Protein AF-A0A6L9J5B8-F1 (afdb_monomer_lite)

Radius of gyration: 18.54 Å; chains: 1; bounding box: 44×57×50 Å

Secondary structure (DSSP, 8-state):
-------------------------S---EEEEEETTTEEEEEE-SS-TTTT-TT-SEEEEEEEEEEEEE-TTS-EEEEEEEEEEEEEEE-TTT--EEEEEEEEHHHHHHHHTSSS-EEEEEETTEEEEE-TTSEEEEEETTEEEEEE-

pLDDT: mean 80.39, std 23.05, range [27.25, 98.69]

Foldseek 3Di:
DDDDPPDPPDPPCPPPPPDPPLPQDDDQDFAFDQDPVPGTATFGSRQFPPGRPPVDQKTKHWDWDWDFDADPVRDTDTDTDTFWMWIWGQDPVPRDTDTFDIQTPVLVVCQQPVLAKDFSDDGPQWTWIAGNVAKIWIDDPPDIDIDGD

Structure (mmCIF, N/CA/C/O backbone):
data_AF-A0A6L9J5B8-F1
#
_entry.id   AF-A0A6L9J5B8-F1
#
loop_
_atom_site.group_PDB
_atom_site.id
_atom_site.type_symbol
_atom_site.label_atom_id
_atom_site.label_alt_id
_atom_site.label_comp_id
_atom_site.label_asym_id
_atom_site.label_entity_id
_atom_site.label_seq_id
_atom_site.pdbx_PDB_ins_code
_atom_site.Cartn_x
_atom_site.Cartn_y
_atom_site.Cartn_z
_atom_site.occupancy
_atom_site.B_iso_or_equiv
_atom_site.auth_seq_id
_atom_site.auth_comp_id
_atom_site.auth_asym_id
_atom_site.auth_atom_id
_atom_site.pdbx_PDB_model_num
ATOM 1 N N . MET A 1 1 ? 15.708 35.584 -34.354 1.00 39.22 1 MET A N 1
ATOM 2 C CA . MET A 1 1 ? 15.378 34.179 -34.685 1.00 39.22 1 MET A CA 1
ATOM 3 C C . MET A 1 1 ? 15.261 33.397 -33.388 1.00 39.22 1 MET A C 1
ATOM 5 O O . MET A 1 1 ? 15.966 33.705 -32.438 1.00 39.22 1 MET A O 1
ATOM 9 N N . VAL A 1 2 ? 14.281 32.504 -33.336 1.00 34.12 2 VAL A N 1
ATOM 10 C CA . VAL A 1 2 ? 13.635 31.948 -32.139 1.00 34.12 2 VAL A CA 1
ATOM 11 C C . VAL A 1 2 ? 14.557 31.024 -31.324 1.00 34.12 2 VAL A C 1
ATOM 13 O O . VAL A 1 2 ? 15.339 30.264 -31.888 1.00 34.12 2 VAL A O 1
ATOM 16 N N . LYS A 1 3 ? 14.425 31.112 -29.990 1.00 31.25 3 LYS A N 1
ATOM 17 C CA . LYS A 1 3 ? 15.009 30.250 -28.945 1.00 31.25 3 LYS A CA 1
ATOM 18 C C . LYS A 1 3 ? 14.923 28.759 -29.302 1.00 31.25 3 LYS A C 1
ATOM 20 O O . LYS A 1 3 ? 13.845 28.277 -29.635 1.00 31.25 3 LYS A O 1
ATOM 25 N N . LYS A 1 4 ? 16.000 28.009 -29.061 1.00 27.25 4 LYS A N 1
ATOM 26 C CA . LYS A 1 4 ? 15.911 26.577 -28.741 1.00 27.25 4 LYS A CA 1
ATOM 27 C C . LYS A 1 4 ? 16.299 26.395 -27.280 1.00 27.25 4 LYS A C 1
ATOM 29 O O . LYS A 1 4 ? 17.472 26.391 -26.931 1.00 27.25 4 LYS A O 1
ATOM 34 N N . VAL A 1 5 ? 15.279 26.337 -26.430 1.00 34.25 5 VAL A N 1
ATOM 35 C CA . VAL A 1 5 ? 15.387 25.766 -25.089 1.00 34.25 5 VAL A CA 1
ATOM 36 C C . VAL A 1 5 ? 15.306 24.262 -25.305 1.00 34.25 5 VAL A C 1
ATOM 38 O O . VAL A 1 5 ? 14.238 23.756 -25.635 1.00 34.25 5 VAL A O 1
ATOM 41 N N . SER A 1 6 ? 16.432 23.564 -25.202 1.00 31.75 6 SER A N 1
ATOM 42 C CA . SER A 1 6 ? 16.405 22.109 -25.095 1.00 31.75 6 SER A CA 1
ATOM 43 C C . SER A 1 6 ? 16.218 21.774 -23.623 1.00 31.75 6 SER A C 1
ATOM 45 O O . SER A 1 6 ? 17.147 21.866 -22.826 1.00 31.75 6 SER A O 1
ATOM 47 N N . LEU A 1 7 ? 14.968 21.475 -23.280 1.00 27.62 7 LEU A N 1
ATOM 48 C CA . LEU A 1 7 ? 14.561 20.868 -22.025 1.00 27.62 7 LEU A CA 1
ATOM 49 C C . LEU A 1 7 ? 15.205 19.475 -21.974 1.00 27.62 7 LEU A C 1
ATOM 51 O O . LEU A 1 7 ? 14.774 18.567 -22.682 1.00 27.62 7 LEU A O 1
ATOM 55 N N . VAL A 1 8 ? 16.282 19.330 -21.204 1.00 30.36 8 VAL A N 1
ATOM 56 C CA . VAL A 1 8 ? 16.815 18.012 -20.856 1.00 30.36 8 VAL A CA 1
ATOM 57 C C . VAL A 1 8 ? 15.803 17.410 -19.895 1.00 30.36 8 VAL A C 1
ATOM 59 O O . VAL A 1 8 ? 15.661 17.864 -18.762 1.00 30.36 8 VAL A O 1
ATOM 62 N N . VAL A 1 9 ? 15.023 16.469 -20.419 1.00 30.27 9 VAL A N 1
ATOM 63 C CA . VAL A 1 9 ? 14.070 15.670 -19.658 1.00 30.27 9 VAL A CA 1
ATOM 64 C C . VAL A 1 9 ? 14.850 14.978 -18.548 1.00 30.27 9 VAL A C 1
ATOM 66 O O . VAL A 1 9 ? 15.821 14.268 -18.798 1.00 30.27 9 VAL A O 1
ATOM 69 N N . LEU A 1 10 ? 14.439 15.281 -17.322 1.00 28.25 10 LEU A N 1
ATOM 70 C CA . LEU A 1 10 ? 14.895 14.668 -16.091 1.00 28.25 10 LEU A CA 1
ATOM 71 C C . LEU A 1 10 ? 14.726 13.150 -16.233 1.00 28.25 10 LEU A C 1
ATOM 73 O O . LEU A 1 10 ? 13.604 12.658 -16.337 1.00 28.25 10 LEU A O 1
ATOM 77 N N . VAL A 1 11 ? 15.840 12.424 -16.282 1.00 29.86 11 VAL A N 1
ATOM 78 C CA . VAL A 1 11 ? 15.848 10.974 -16.096 1.00 29.86 11 VAL A CA 1
ATOM 79 C C . VAL A 1 11 ? 15.393 10.753 -14.660 1.00 29.86 11 VAL A C 1
ATOM 81 O O . VAL A 1 11 ? 16.161 10.962 -13.723 1.00 29.86 11 VAL A O 1
ATOM 84 N N . VAL A 1 12 ? 14.118 10.414 -14.480 1.00 32.31 12 VAL A N 1
ATOM 85 C CA . VAL A 1 12 ? 13.648 9.861 -13.215 1.00 32.31 12 VAL A CA 1
ATOM 86 C C . VAL A 1 12 ? 14.282 8.484 -13.140 1.00 32.31 12 VAL A C 1
ATOM 88 O O . VAL A 1 12 ? 13.829 7.536 -13.777 1.00 32.31 12 VAL A O 1
ATOM 91 N N . VAL A 1 13 ? 15.393 8.408 -12.413 1.00 30.56 13 VAL A N 1
ATOM 92 C CA . VAL A 1 13 ? 15.929 7.152 -11.906 1.00 30.56 13 VAL A CA 1
ATOM 93 C C . VAL A 1 13 ? 14.898 6.657 -10.895 1.00 30.56 13 VAL A C 1
ATOM 95 O O . VAL A 1 13 ? 14.995 6.928 -9.703 1.00 30.56 13 VAL A O 1
ATOM 98 N N . LEU A 1 14 ? 13.853 5.993 -11.387 1.00 36.72 14 LEU A N 1
ATOM 99 C CA . LEU A 1 14 ? 13.127 5.024 -10.585 1.00 36.72 14 LEU A CA 1
ATOM 100 C C . LEU A 1 14 ? 14.139 3.910 -10.365 1.00 36.72 14 LEU A C 1
ATOM 102 O O . LEU A 1 14 ? 14.391 3.101 -11.258 1.00 36.72 14 LEU A O 1
ATOM 106 N N . GLY A 1 15 ? 14.817 3.970 -9.217 1.00 34.34 15 GLY A N 1
ATOM 107 C CA . GLY A 1 15 ? 15.631 2.867 -8.746 1.00 34.34 15 GLY A CA 1
ATOM 108 C C . GLY A 1 15 ? 14.779 1.616 -8.862 1.00 34.34 15 GLY A C 1
ATOM 109 O O . GLY A 1 15 ? 13.658 1.584 -8.359 1.00 34.34 15 GLY A O 1
ATOM 110 N N . ALA A 1 16 ? 15.278 0.637 -9.610 1.00 33.75 16 ALA A N 1
ATOM 111 C CA . ALA A 1 16 ? 14.698 -0.685 -9.637 1.00 33.75 16 ALA A CA 1
ATOM 112 C C . ALA A 1 16 ? 14.740 -1.208 -8.198 1.00 33.75 16 ALA A C 1
ATOM 114 O O . ALA A 1 16 ? 15.769 -1.693 -7.730 1.00 33.75 16 ALA A O 1
ATOM 115 N N . LEU A 1 17 ? 13.637 -1.033 -7.474 1.00 35.97 17 LEU A N 1
ATOM 116 C CA . LEU A 1 17 ? 13.381 -1.770 -6.253 1.00 35.97 17 LEU A CA 1
ATOM 117 C C . LEU A 1 17 ? 13.387 -3.229 -6.690 1.00 35.97 17 LEU A C 1
ATOM 119 O O . LEU A 1 17 ? 12.623 -3.620 -7.575 1.00 35.97 17 LEU A O 1
ATOM 123 N N . GLY A 1 18 ? 14.364 -3.983 -6.189 1.00 30.89 18 GLY A N 1
ATOM 124 C CA . GLY A 1 18 ? 14.570 -5.376 -6.548 1.00 30.89 18 GLY A CA 1
ATOM 125 C C . GLY A 1 18 ? 13.308 -6.159 -6.230 1.00 30.89 18 GLY A C 1
ATOM 126 O O . GLY A 1 18 ? 13.050 -6.488 -5.077 1.00 30.89 18 GLY A O 1
ATOM 127 N N . VAL A 1 19 ? 12.504 -6.420 -7.257 1.00 32.59 19 VAL A N 1
ATOM 128 C CA . VAL A 1 19 ? 11.245 -7.139 -7.123 1.00 32.59 19 VAL A CA 1
ATOM 129 C C . VAL A 1 19 ? 11.590 -8.594 -6.832 1.00 32.59 19 VAL A C 1
ATOM 131 O O . VAL A 1 19 ? 12.038 -9.330 -7.713 1.00 32.59 19 VAL A O 1
ATOM 134 N N . ALA A 1 20 ? 11.367 -9.031 -5.595 1.00 29.55 20 ALA A N 1
ATOM 135 C CA . ALA A 1 20 ? 10.973 -10.411 -5.382 1.00 29.55 20 ALA A CA 1
ATOM 136 C C . ALA A 1 20 ? 9.620 -10.562 -6.087 1.00 29.55 20 ALA A C 1
ATOM 138 O O . ALA A 1 20 ? 8.587 -10.115 -5.590 1.00 29.55 20 ALA A O 1
ATOM 139 N N . SER A 1 21 ? 9.637 -11.104 -7.301 1.00 32.28 21 SER A N 1
ATOM 140 C CA . SER A 1 21 ? 8.431 -11.423 -8.048 1.00 32.28 21 SER A CA 1
ATOM 141 C C . SER A 1 21 ? 7.699 -12.561 -7.338 1.00 32.28 21 SER A C 1
ATOM 143 O O . SER A 1 21 ? 7.931 -13.741 -7.591 1.00 32.28 21 SER A O 1
ATOM 145 N N . VAL A 1 22 ? 6.788 -12.213 -6.430 1.00 38.72 22 VAL A N 1
ATOM 146 C CA . VAL A 1 22 ? 5.720 -13.131 -6.033 1.00 38.72 22 VAL A CA 1
ATOM 147 C C . VAL A 1 22 ? 4.712 -13.131 -7.175 1.00 38.72 22 VAL A C 1
ATOM 149 O O . VAL A 1 22 ? 3.862 -12.255 -7.301 1.00 38.72 22 VAL A O 1
ATOM 152 N N . SER A 1 23 ? 4.875 -14.111 -8.060 1.00 39.12 23 SER A N 1
ATOM 153 C CA . SER A 1 23 ? 3.864 -14.495 -9.038 1.00 39.12 23 SER A CA 1
ATOM 154 C C . SER A 1 23 ? 2.578 -14.857 -8.294 1.00 39.12 23 SER A C 1
ATOM 156 O O . SER A 1 23 ? 2.556 -15.835 -7.549 1.00 39.12 23 SER A O 1
ATOM 158 N N . ALA A 1 24 ? 1.514 -14.082 -8.500 1.00 41.34 24 ALA A N 1
ATOM 159 C CA . ALA A 1 24 ? 0.172 -14.419 -8.045 1.00 41.34 24 ALA A CA 1
ATOM 160 C C . ALA A 1 24 ? -0.373 -15.572 -8.907 1.00 41.34 24 ALA A C 1
ATOM 162 O O . ALA A 1 24 ? -0.961 -15.339 -9.964 1.00 41.34 24 ALA A O 1
ATOM 163 N N . ASP A 1 25 ? -0.126 -16.818 -8.491 1.00 41.59 25 ASP A N 1
ATOM 164 C CA . ASP A 1 25 ? -0.813 -17.980 -9.058 1.00 41.59 25 ASP A CA 1
ATOM 165 C C . ASP A 1 25 ? -2.186 -18.126 -8.391 1.00 41.59 25 ASP A C 1
ATOM 167 O O . ASP A 1 25 ? -2.331 -18.120 -7.169 1.00 41.59 25 ASP A O 1
ATOM 171 N N . GLY A 1 26 ? -3.221 -18.159 -9.224 1.00 43.94 26 GLY A N 1
ATOM 172 C CA . GLY A 1 26 ? -4.610 -18.025 -8.821 1.00 43.94 26 GLY A CA 1
ATOM 173 C C . GLY A 1 26 ? -5.138 -19.266 -8.113 1.00 43.94 26 GLY A C 1
ATOM 174 O O . GLY A 1 26 ? -5.532 -20.239 -8.750 1.00 43.94 26 GLY A O 1
ATOM 175 N N . GLY A 1 27 ? -5.284 -19.179 -6.797 1.00 41.38 27 GLY A N 1
ATOM 176 C CA . GLY A 1 27 ? -6.123 -20.082 -6.021 1.00 41.38 27 GLY A CA 1
ATOM 177 C C . GLY A 1 27 ? -6.238 -19.575 -4.595 1.00 41.38 27 GLY A C 1
ATOM 178 O O . GLY A 1 27 ? -5.233 -19.449 -3.920 1.00 41.38 27 GLY A O 1
ATOM 179 N N . GLY A 1 28 ? -7.451 -19.281 -4.117 1.00 53.34 28 GLY A N 1
ATOM 180 C CA . GLY A 1 28 ? -7.708 -18.858 -2.732 1.00 53.34 28 GLY A CA 1
ATOM 181 C C . GLY A 1 28 ? -7.496 -19.988 -1.719 1.00 53.34 28 GLY A C 1
ATOM 182 O O . GLY A 1 28 ? -8.430 -20.378 -1.021 1.00 53.34 28 GLY A O 1
ATOM 183 N N . GLN A 1 29 ? -6.302 -20.571 -1.691 1.00 57.34 29 GLN A N 1
ATOM 184 C CA . GLN A 1 29 ? -5.895 -21.620 -0.768 1.00 57.34 29 GLN A CA 1
ATOM 185 C C . GLN A 1 29 ? -5.100 -20.969 0.368 1.00 57.34 29 GLN A C 1
ATOM 187 O O . GLN A 1 29 ? -4.229 -20.126 0.144 1.00 57.34 29 GLN A O 1
ATOM 192 N N . THR A 1 30 ? -5.418 -21.341 1.604 1.00 65.50 30 THR A N 1
ATOM 193 C CA . THR A 1 30 ? -4.564 -21.028 2.750 1.00 65.50 30 THR A CA 1
ATOM 194 C C . THR A 1 30 ? -3.439 -22.052 2.783 1.00 65.50 30 THR A C 1
ATOM 196 O O . THR A 1 30 ? -3.708 -23.245 2.924 1.00 65.50 30 THR A O 1
ATOM 199 N N . GLU A 1 31 ? -2.196 -21.598 2.668 1.00 78.38 31 GLU A N 1
ATOM 200 C CA . GLU A 1 31 ? -1.014 -22.453 2.796 1.00 78.38 31 GLU A CA 1
ATOM 201 C C . GLU A 1 31 ? -0.205 -22.075 4.037 1.00 78.38 31 GLU A C 1
ATOM 203 O O . GLU A 1 31 ? -0.369 -20.991 4.599 1.00 78.38 31 GLU A O 1
ATOM 208 N N . LEU A 1 32 ? 0.652 -22.992 4.491 1.00 80.62 32 LEU A N 1
ATOM 209 C CA . LEU A 1 32 ? 1.629 -22.689 5.529 1.00 80.62 32 LEU A CA 1
ATOM 210 C C . LEU A 1 32 ? 2.852 -22.050 4.874 1.00 80.62 32 LEU A C 1
ATOM 212 O O . LEU A 1 32 ? 3.519 -22.691 4.065 1.00 80.62 32 LEU A O 1
ATOM 216 N N . ILE A 1 33 ? 3.173 -20.821 5.266 1.00 81.00 33 ILE A N 1
ATOM 217 C CA . ILE A 1 33 ? 4.386 -20.115 4.847 1.00 81.00 33 ILE A CA 1
ATOM 218 C C . ILE A 1 33 ? 5.309 -20.000 6.055 1.00 81.00 33 ILE A C 1
ATOM 220 O O . ILE A 1 33 ? 4.855 -19.750 7.171 1.00 81.00 33 ILE A O 1
ATOM 224 N N . TYR A 1 34 ? 6.606 -20.204 5.850 1.00 78.81 34 TYR A N 1
ATOM 225 C CA . TYR A 1 34 ? 7.594 -19.991 6.897 1.00 78.81 34 TYR A CA 1
ATOM 226 C C . TYR A 1 34 ? 7.958 -18.506 6.993 1.00 78.81 34 TYR A C 1
ATOM 228 O O . TYR A 1 34 ? 8.430 -17.920 6.020 1.00 78.81 34 TYR A O 1
ATOM 236 N N . VAL A 1 35 ? 7.776 -17.923 8.174 1.00 77.88 35 VAL A N 1
ATOM 237 C CA . VAL A 1 35 ? 8.196 -16.561 8.520 1.00 77.88 35 VAL A CA 1
ATOM 238 C C . VAL A 1 35 ? 9.284 -16.659 9.585 1.00 77.88 35 VAL A C 1
ATOM 240 O O . VAL A 1 35 ? 9.102 -17.366 10.573 1.00 77.88 35 VAL A O 1
ATOM 243 N N . GLU A 1 36 ? 10.410 -15.968 9.395 1.00 75.75 36 GLU A N 1
ATOM 244 C CA . GLU A 1 36 ? 11.622 -16.133 10.217 1.00 75.75 36 GLU A CA 1
ATOM 245 C C . GLU A 1 36 ? 11.356 -15.999 11.727 1.00 75.75 36 GLU A C 1
ATOM 247 O O . GLU A 1 36 ? 11.797 -16.846 12.503 1.00 75.75 36 GLU A O 1
ATOM 252 N N . ASP A 1 37 ? 10.534 -15.024 12.119 1.00 76.69 37 ASP A N 1
ATOM 253 C CA . ASP A 1 37 ? 10.208 -14.746 13.523 1.00 76.69 37 ASP A CA 1
ATOM 254 C C . ASP A 1 37 ? 9.044 -15.581 14.089 1.00 76.69 37 ASP A C 1
ATOM 256 O O . ASP A 1 37 ? 8.882 -15.682 15.307 1.00 76.69 37 ASP A O 1
ATOM 260 N N . TYR A 1 38 ? 8.221 -16.188 13.227 1.00 71.44 38 TYR A N 1
ATOM 261 C CA . TYR A 1 38 ? 6.945 -16.811 13.621 1.00 71.44 38 TYR A CA 1
ATOM 262 C C . TYR A 1 38 ? 6.830 -18.298 13.255 1.00 71.44 38 TYR A C 1
ATOM 264 O O . TYR A 1 38 ? 5.880 -18.968 13.667 1.00 71.44 38 TYR A O 1
ATOM 272 N N . GLY A 1 39 ? 7.797 -18.846 12.521 1.00 85.25 39 GLY A N 1
ATOM 273 C CA . GLY A 1 39 ? 7.749 -20.206 12.00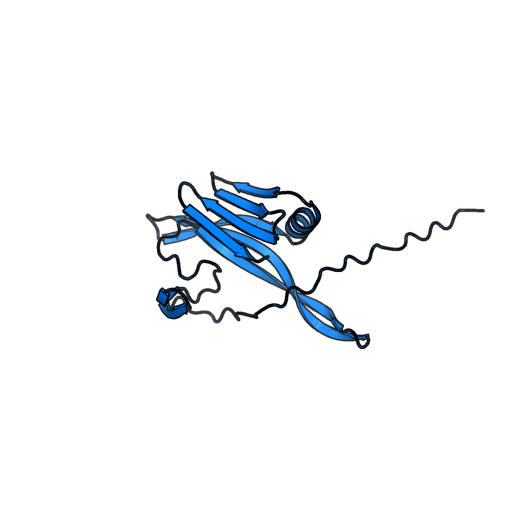0 1.00 85.25 39 GLY A CA 1
ATOM 274 C C . GLY A 1 39 ? 6.689 -20.377 10.909 1.00 85.25 39 GLY A C 1
ATOM 275 O O . GLY A 1 39 ? 6.404 -19.460 10.145 1.00 85.25 39 GLY A O 1
ATOM 276 N N . TRP A 1 40 ? 6.120 -21.579 10.806 1.00 84.62 40 TRP A N 1
ATOM 277 C CA . TRP A 1 40 ? 5.076 -21.883 9.826 1.00 84.62 40 TRP A CA 1
ATOM 278 C C . TRP A 1 40 ? 3.740 -21.273 10.247 1.00 84.62 40 TRP A C 1
ATOM 280 O O . TRP A 1 40 ? 3.133 -21.721 11.222 1.00 84.62 40 TRP A O 1
ATOM 290 N N . VAL A 1 41 ? 3.270 -20.291 9.485 1.00 83.81 41 VAL A N 1
ATOM 291 C CA . VAL A 1 41 ? 2.002 -19.597 9.717 1.00 83.81 41 VAL A CA 1
ATOM 292 C C . VAL A 1 41 ? 1.057 -19.787 8.531 1.00 83.81 41 VAL A C 1
ATOM 294 O O . VAL A 1 41 ? 1.516 -19.856 7.390 1.00 83.81 41 VAL A O 1
ATOM 297 N N . PRO A 1 42 ? -0.260 -19.890 8.767 1.00 83.69 42 PRO A N 1
ATOM 298 C CA . PRO A 1 42 ? -1.234 -19.864 7.687 1.00 83.69 42 PRO A CA 1
ATOM 299 C C . PRO A 1 42 ? -1.222 -18.497 7.000 1.00 83.69 42 PRO A C 1
ATOM 301 O O . PRO A 1 42 ? -1.157 -17.461 7.663 1.00 83.69 42 PRO A O 1
ATOM 304 N N . ALA A 1 43 ? -1.323 -18.496 5.676 1.00 84.44 43 ALA A N 1
ATOM 305 C CA . ALA A 1 43 ? -1.386 -17.269 4.903 1.00 84.44 43 ALA A CA 1
ATOM 306 C C . ALA A 1 43 ? -2.230 -17.426 3.640 1.00 84.44 43 ALA A C 1
ATOM 308 O O . ALA A 1 43 ? -2.375 -18.520 3.087 1.00 84.44 43 ALA A O 1
ATOM 309 N N . PHE A 1 44 ? -2.770 -16.305 3.174 1.00 82.00 44 PHE A N 1
ATOM 310 C CA . PHE A 1 44 ? -3.414 -16.228 1.869 1.00 82.00 44 PHE A CA 1
ATOM 311 C C . PHE A 1 44 ? -2.374 -16.278 0.742 1.00 82.00 44 PHE A C 1
ATOM 313 O O . PHE A 1 44 ? -1.370 -15.574 0.783 1.00 82.00 44 PHE A O 1
ATOM 320 N N . THR A 1 45 ? -2.640 -17.075 -0.291 1.00 83.06 45 THR A N 1
ATOM 321 C CA . THR A 1 45 ? -1.800 -17.167 -1.502 1.00 83.06 45 THR A CA 1
ATOM 322 C C . THR A 1 45 ? -2.340 -16.322 -2.662 1.00 83.06 45 THR A C 1
ATOM 324 O O . THR A 1 45 ? -1.956 -16.494 -3.810 1.00 83.06 45 THR A O 1
ATOM 327 N N . ASP A 1 46 ? -3.210 -15.354 -2.369 1.00 80.00 46 ASP A N 1
ATOM 328 C CA . ASP A 1 46 ? -3.876 -14.508 -3.368 1.00 80.00 46 ASP A CA 1
ATOM 329 C C . ASP A 1 46 ? -3.042 -13.304 -3.840 1.00 80.00 46 ASP A C 1
ATOM 331 O O . ASP A 1 46 ? -3.543 -12.451 -4.570 1.00 80.00 46 ASP A O 1
ATOM 335 N N . GLY A 1 47 ? -1.773 -13.230 -3.434 1.00 86.00 47 GLY A N 1
ATOM 336 C CA . GLY A 1 47 ? -0.851 -12.156 -3.804 1.00 86.00 47 GLY A CA 1
ATOM 337 C C . GLY A 1 47 ? -0.948 -10.902 -2.932 1.00 86.00 47 GLY A C 1
ATOM 338 O O . GLY A 1 47 ? -0.280 -9.912 -3.234 1.00 86.00 47 GLY A O 1
ATOM 339 N N . ARG A 1 48 ? -1.745 -10.908 -1.853 1.00 91.31 48 ARG A N 1
ATOM 340 C CA . ARG A 1 48 ? -1.765 -9.776 -0.915 1.00 91.31 48 ARG A CA 1
ATOM 341 C C . ARG A 1 48 ? -0.461 -9.687 -0.113 1.00 91.31 48 ARG A C 1
ATOM 343 O O . ARG A 1 48 ? 0.096 -10.703 0.295 1.00 91.31 48 ARG A O 1
ATOM 350 N N . LEU A 1 49 ? -0.019 -8.468 0.188 1.00 93.12 49 LEU A N 1
ATOM 351 C CA . LEU A 1 49 ? 1.200 -8.202 0.962 1.00 93.12 49 LEU A CA 1
ATOM 352 C C . LEU A 1 49 ? 1.047 -8.585 2.438 1.00 93.12 49 LEU A C 1
ATOM 354 O O . LEU A 1 49 ? 1.964 -9.123 3.047 1.00 93.12 49 LEU A O 1
ATOM 358 N N . ASN A 1 50 ? -0.132 -8.357 3.012 1.00 92.44 50 ASN A N 1
ATOM 359 C CA . ASN A 1 50 ? -0.452 -8.703 4.396 1.00 92.44 50 ASN A CA 1
ATOM 360 C C . ASN A 1 50 ? -1.049 -10.118 4.519 1.00 92.44 50 ASN A C 1
ATOM 362 O O . ASN A 1 50 ? -2.011 -10.338 5.256 1.00 92.44 50 ASN A O 1
ATOM 366 N N . SER A 1 51 ? -0.507 -11.079 3.767 1.00 89.25 51 SER A N 1
ATOM 367 C CA . SER A 1 51 ? -1.072 -12.428 3.604 1.00 89.25 51 SER A CA 1
ATOM 368 C C . SER A 1 51 ? -1.176 -13.232 4.896 1.00 89.25 51 SER A C 1
ATOM 370 O O . SER A 1 51 ? -2.062 -14.078 5.012 1.00 89.25 51 SER A O 1
ATOM 372 N N . THR A 1 52 ? -0.317 -12.951 5.872 1.00 87.88 52 THR A N 1
ATOM 373 C CA . THR A 1 52 ? -0.275 -13.619 7.180 1.00 87.88 52 THR A CA 1
ATOM 374 C C . THR A 1 52 ? -1.226 -12.996 8.210 1.00 87.88 52 THR A C 1
ATOM 376 O O . THR A 1 52 ? -1.466 -13.589 9.260 1.00 87.88 52 THR A O 1
ATOM 379 N N . HIS A 1 53 ? -1.808 -11.821 7.933 1.00 89.12 53 HIS A N 1
ATOM 380 C CA . HIS A 1 53 ? -2.747 -11.147 8.837 1.00 89.12 53 HIS A CA 1
ATOM 381 C C . HIS A 1 53 ? -4.179 -11.595 8.506 1.00 89.12 53 HIS A C 1
ATOM 383 O O . HIS A 1 53 ? -4.928 -10.901 7.818 1.00 89.12 53 HIS A O 1
ATOM 389 N N . MET A 1 54 ? -4.551 -12.796 8.958 1.00 83.00 54 MET A N 1
ATOM 390 C CA . MET A 1 54 ? -5.816 -13.442 8.574 1.00 83.00 54 MET A CA 1
ATOM 391 C C . MET A 1 54 ? -7.083 -12.681 8.991 1.00 83.00 54 MET A C 1
ATOM 393 O O . MET A 1 54 ? -8.130 -12.844 8.369 1.00 83.00 54 MET A O 1
ATOM 397 N N . ASP A 1 55 ? -6.992 -11.871 10.039 1.00 86.50 55 ASP A N 1
ATOM 398 C CA . ASP A 1 55 ? -8.062 -11.043 10.594 1.00 86.50 55 ASP A CA 1
ATOM 399 C C . ASP A 1 55 ? -7.971 -9.573 10.152 1.00 86.50 55 ASP A C 1
ATOM 401 O O . ASP A 1 55 ? -8.710 -8.723 10.658 1.00 86.50 55 ASP A O 1
ATOM 405 N N . ALA A 1 56 ? -7.079 -9.256 9.205 1.00 91.88 56 ALA A N 1
ATOM 406 C CA . ALA A 1 56 ? -6.928 -7.900 8.711 1.00 91.88 56 ALA A CA 1
ATOM 407 C C . ALA A 1 56 ? -8.247 -7.386 8.101 1.00 91.88 56 ALA A C 1
ATOM 409 O O . ALA A 1 56 ? -8.824 -8.043 7.230 1.00 91.88 56 ALA A O 1
ATOM 410 N N . PRO A 1 57 ? -8.695 -6.170 8.466 1.00 94.25 57 PRO A N 1
ATOM 411 C CA . PRO A 1 57 ? -9.876 -5.547 7.867 1.00 94.25 57 PRO A CA 1
ATOM 412 C C . PRO A 1 57 ? -9.617 -5.055 6.435 1.00 94.25 57 PRO A C 1
ATOM 414 O O . PRO A 1 57 ? -10.523 -4.537 5.781 1.00 94.25 57 PRO A O 1
ATOM 417 N N . VAL A 1 58 ? -8.376 -5.166 5.955 1.00 96.50 58 VAL A N 1
ATOM 418 C CA . VAL A 1 58 ? -7.956 -4.754 4.620 1.00 96.50 58 VAL A CA 1
ATOM 419 C C . VAL A 1 58 ? -7.035 -5.791 3.982 1.00 96.50 58 VAL A C 1
ATOM 421 O O . VAL A 1 58 ? -6.320 -6.501 4.682 1.00 96.50 58 VAL A O 1
ATOM 424 N N . ALA A 1 59 ? -7.009 -5.839 2.654 1.00 95.31 59 ALA A N 1
ATOM 425 C CA . ALA A 1 59 ? -6.015 -6.555 1.860 1.00 95.31 59 ALA A CA 1
ATOM 426 C C . ALA A 1 59 ? -5.247 -5.558 0.984 1.00 95.31 59 ALA A C 1
ATOM 428 O O . ALA A 1 59 ? -5.853 -4.680 0.361 1.00 95.31 59 ALA A O 1
ATOM 429 N N . VAL A 1 60 ? -3.922 -5.679 0.949 1.00 97.06 60 VAL A N 1
ATOM 430 C CA . VAL A 1 60 ? -3.039 -4.759 0.214 1.00 97.06 60 VAL A CA 1
ATOM 431 C C . VAL A 1 60 ? -2.382 -5.498 -0.942 1.00 97.06 60 VAL A C 1
ATOM 433 O O . VAL A 1 60 ? -1.852 -6.582 -0.731 1.00 97.06 60 VAL A O 1
ATOM 436 N N . TYR A 1 61 ? -2.380 -4.911 -2.138 1.00 95.88 61 TYR A N 1
ATOM 437 C CA . TYR A 1 61 ? -1.776 -5.512 -3.331 1.00 95.88 61 TYR A CA 1
ATOM 438 C C . TYR A 1 61 ? -0.911 -4.510 -4.083 1.00 95.88 61 TYR A C 1
ATOM 440 O O . TYR A 1 61 ? -1.293 -3.341 -4.219 1.00 95.88 61 TYR A O 1
ATOM 448 N N . TYR A 1 62 ? 0.188 -5.007 -4.648 1.00 95.25 62 TYR A N 1
ATOM 449 C CA . TYR A 1 62 ? 0.882 -4.334 -5.735 1.00 95.25 62 TYR A CA 1
ATOM 450 C C . TYR A 1 62 ? 0.244 -4.668 -7.080 1.00 95.25 62 TYR A C 1
ATOM 452 O O . TYR A 1 62 ? -0.196 -5.790 -7.326 1.00 95.25 62 TYR A O 1
ATOM 460 N N . HIS A 1 63 ? 0.228 -3.672 -7.958 1.00 91.94 63 HIS A N 1
ATOM 461 C CA . HIS A 1 63 ? -0.110 -3.815 -9.366 1.00 91.94 63 HIS A CA 1
ATOM 462 C C . HIS A 1 63 ? 1.136 -3.537 -10.179 1.00 91.94 63 HIS A C 1
ATOM 464 O O . HIS A 1 63 ? 1.835 -2.558 -9.921 1.00 91.94 63 HIS A O 1
ATOM 470 N N . TYR A 1 64 ? 1.380 -4.368 -11.183 1.00 90.19 64 TYR A N 1
ATOM 471 C CA . TYR A 1 64 ? 2.497 -4.204 -12.094 1.00 90.19 64 TYR A CA 1
ATOM 472 C C . TYR A 1 64 ? 1.994 -4.104 -13.526 1.00 90.19 64 TYR A C 1
ATOM 474 O O . TYR A 1 64 ? 1.018 -4.746 -13.916 1.00 90.19 64 TYR A O 1
ATOM 482 N N . THR A 1 65 ? 2.684 -3.297 -14.321 1.00 88.00 65 THR A N 1
ATOM 483 C CA . THR A 1 65 ? 2.512 -3.247 -15.768 1.00 88.00 65 THR A CA 1
ATOM 484 C C . THR A 1 65 ? 3.804 -3.684 -16.433 1.00 88.00 65 THR A C 1
ATOM 486 O O . THR A 1 65 ? 4.865 -3.130 -16.147 1.00 88.00 65 THR A O 1
ATOM 489 N N . ALA A 1 66 ? 3.703 -4.629 -17.365 1.00 89.94 66 ALA A N 1
ATOM 490 C CA . ALA A 1 66 ? 4.820 -5.004 -18.215 1.00 89.94 66 ALA A CA 1
ATOM 491 C C . ALA A 1 66 ? 5.206 -3.825 -19.120 1.00 89.94 66 ALA A C 1
ATOM 493 O O . ALA A 1 66 ? 4.387 -3.322 -19.897 1.00 89.94 66 ALA A O 1
ATOM 494 N N . GLN A 1 67 ? 6.457 -3.385 -19.034 1.00 87.69 67 GLN A N 1
ATOM 495 C CA . GLN A 1 67 ? 7.006 -2.313 -19.856 1.00 87.69 67 GLN A CA 1
ATOM 496 C C . GLN A 1 67 ? 8.310 -2.747 -20.514 1.00 87.69 67 GLN A C 1
ATOM 498 O O . GLN A 1 67 ? 9.042 -3.593 -20.003 1.00 87.69 67 GLN A O 1
ATOM 503 N N . GLN A 1 68 ? 8.611 -2.147 -21.665 1.00 92.94 68 GLN A N 1
ATOM 504 C CA . GLN A 1 68 ? 9.919 -2.299 -22.285 1.00 92.94 68 GLN A CA 1
ATOM 505 C C . GLN A 1 68 ? 10.931 -1.429 -21.533 1.00 92.94 68 GLN A C 1
ATOM 507 O O . GLN A 1 68 ? 10.860 -0.202 -21.576 1.00 92.94 68 GLN A O 1
ATOM 512 N N . LEU A 1 69 ? 11.866 -2.086 -20.860 1.00 88.62 69 LEU A N 1
ATOM 513 C CA . LEU A 1 69 ? 12.974 -1.497 -20.122 1.00 88.62 69 LEU A CA 1
ATOM 514 C C . LEU A 1 69 ? 14.278 -1.688 -20.897 1.00 88.62 69 LEU A C 1
ATOM 516 O O . LEU A 1 69 ? 14.331 -2.437 -21.873 1.00 88.62 69 LEU A O 1
ATOM 520 N N . VAL A 1 70 ? 15.326 -0.992 -20.465 1.00 91.75 70 VAL A N 1
ATOM 521 C CA . VAL A 1 70 ? 16.675 -1.097 -21.026 1.00 91.75 70 VAL A CA 1
ATOM 522 C C . VAL A 1 70 ? 17.631 -1.397 -19.879 1.00 91.75 70 VAL A C 1
ATOM 524 O O . VAL A 1 70 ? 17.595 -0.693 -18.871 1.00 91.75 70 VAL A O 1
ATOM 527 N N . ASN A 1 71 ? 18.427 -2.458 -20.003 1.00 89.19 71 ASN A N 1
ATOM 528 C CA . ASN A 1 71 ? 19.415 -2.830 -18.987 1.00 89.19 71 ASN A CA 1
ATOM 529 C C . ASN A 1 71 ? 20.677 -1.946 -19.073 1.00 89.19 71 ASN A C 1
ATOM 531 O O . ASN A 1 71 ? 20.811 -1.115 -19.975 1.00 89.19 71 ASN A O 1
ATOM 535 N N . ASP A 1 72 ? 21.619 -2.144 -18.148 1.00 91.81 72 ASP A N 1
ATOM 536 C CA . ASP A 1 72 ? 22.870 -1.371 -18.083 1.00 91.81 72 ASP A CA 1
ATOM 537 C C . ASP A 1 72 ? 23.744 -1.512 -19.347 1.00 91.81 72 ASP A C 1
ATOM 539 O O . ASP A 1 72 ? 24.516 -0.609 -19.673 1.00 91.81 72 ASP A O 1
ATOM 543 N N . ASP A 1 73 ? 23.580 -2.607 -20.096 1.00 92.81 73 ASP A N 1
ATOM 544 C CA . ASP A 1 73 ? 24.276 -2.878 -21.359 1.00 92.81 73 ASP A CA 1
ATOM 545 C C . ASP A 1 73 ? 23.572 -2.255 -22.586 1.00 92.81 73 ASP A C 1
ATOM 547 O O . ASP A 1 73 ? 24.063 -2.350 -23.714 1.00 92.81 73 ASP A O 1
ATOM 551 N N . GLY A 1 74 ? 22.432 -1.582 -22.389 1.00 92.06 74 GLY A N 1
ATOM 552 C CA . GLY A 1 74 ? 21.657 -0.946 -23.456 1.00 92.06 74 GLY A CA 1
ATOM 553 C C . GLY A 1 74 ? 20.704 -1.887 -24.204 1.00 92.06 74 GLY A C 1
ATOM 554 O O . GLY A 1 74 ? 20.119 -1.486 -25.215 1.00 92.06 74 GLY A O 1
ATOM 555 N N . GLU A 1 75 ? 20.523 -3.120 -23.734 1.00 93.19 75 GLU A N 1
ATOM 556 C CA . GLU A 1 75 ? 19.617 -4.099 -24.330 1.00 93.19 75 GLU A CA 1
ATOM 557 C C . GLU A 1 75 ? 18.192 -3.936 -23.795 1.00 93.19 75 GLU A C 1
ATOM 559 O O . GLU A 1 75 ? 17.957 -3.788 -22.593 1.00 93.19 75 GLU A O 1
ATOM 564 N N . ALA A 1 76 ? 17.218 -3.981 -24.706 1.00 91.81 76 ALA A N 1
ATOM 565 C CA . ALA A 1 76 ? 15.812 -3.891 -24.347 1.00 91.81 76 ALA A CA 1
ATOM 566 C C . ALA A 1 76 ? 15.274 -5.236 -23.841 1.00 91.81 76 ALA A C 1
ATOM 568 O O . ALA A 1 76 ? 15.477 -6.271 -24.478 1.00 91.81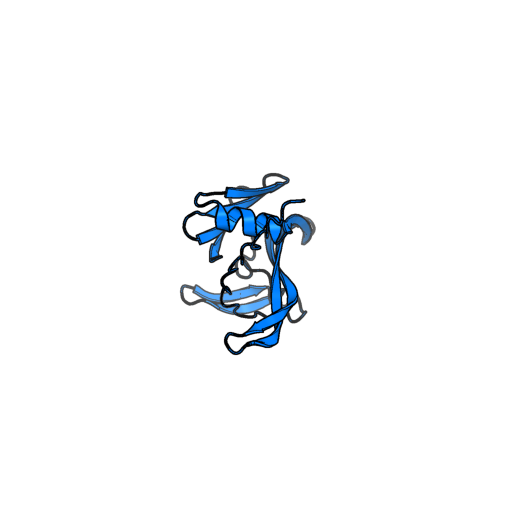 76 ALA A O 1
ATOM 569 N N . TYR A 1 77 ? 14.509 -5.206 -22.753 1.00 88.56 77 TYR A N 1
ATOM 570 C CA . TYR A 1 77 ? 13.798 -6.362 -22.207 1.00 88.56 77 TYR A CA 1
ATOM 571 C C . TYR A 1 77 ? 12.402 -5.954 -21.725 1.00 88.56 77 TYR A C 1
ATOM 573 O O . TYR A 1 77 ? 12.128 -4.773 -21.533 1.00 88.56 77 TYR A O 1
ATOM 581 N N . ILE A 1 78 ? 11.498 -6.919 -21.552 1.00 90.38 78 ILE A N 1
ATOM 582 C CA . ILE A 1 78 ? 10.209 -6.668 -20.898 1.00 90.38 78 ILE A CA 1
ATOM 583 C C . ILE A 1 78 ? 10.390 -6.913 -19.406 1.00 90.38 78 ILE A C 1
ATOM 585 O O . ILE A 1 78 ? 10.782 -8.012 -19.013 1.00 90.38 78 ILE A O 1
ATOM 589 N N . GLY A 1 79 ? 10.127 -5.893 -18.597 1.00 87.88 79 GLY A N 1
ATOM 590 C CA . GLY A 1 79 ? 10.143 -5.987 -17.144 1.00 87.88 79 GLY A CA 1
ATOM 591 C C . GLY A 1 79 ? 8.841 -5.484 -16.545 1.00 87.88 79 GLY A C 1
ATOM 592 O O . GLY A 1 79 ? 8.149 -4.652 -17.134 1.00 87.88 79 GLY A O 1
ATOM 593 N N . ASP A 1 80 ? 8.521 -5.993 -15.364 1.00 88.56 80 ASP A N 1
ATOM 594 C CA . ASP A 1 80 ? 7.373 -5.542 -14.593 1.00 88.56 80 ASP A CA 1
ATOM 595 C C . ASP A 1 80 ? 7.729 -4.267 -13.831 1.00 88.56 80 ASP A C 1
ATOM 597 O O . ASP A 1 80 ? 8.696 -4.221 -13.069 1.00 88.56 80 ASP A O 1
ATOM 601 N N . VAL A 1 81 ? 6.944 -3.216 -14.053 1.00 87.06 81 VAL A N 1
ATOM 602 C CA . VAL A 1 81 ? 7.088 -1.924 -13.377 1.00 87.06 81 VAL A CA 1
ATOM 603 C C . VAL A 1 81 ? 5.883 -1.719 -12.477 1.00 87.06 81 VAL A C 1
ATOM 605 O O . VAL A 1 81 ? 4.749 -1.920 -12.915 1.00 87.06 81 VAL A O 1
ATOM 608 N N . LEU A 1 82 ? 6.120 -1.306 -11.229 1.00 87.69 82 LEU A N 1
ATOM 609 C CA . LEU A 1 82 ? 5.052 -0.982 -10.286 1.00 87.69 82 LEU A CA 1
ATOM 610 C C . LEU A 1 82 ? 4.131 0.083 -10.898 1.00 87.69 82 LEU A C 1
ATOM 612 O O . LEU A 1 82 ? 4.555 1.201 -11.189 1.00 87.69 82 LEU A O 1
ATOM 616 N N . SER A 1 83 ? 2.867 -0.273 -11.102 1.00 91.62 83 SER A N 1
ATOM 617 C CA . SER A 1 83 ? 1.849 0.598 -11.691 1.00 91.62 83 SER A CA 1
ATOM 618 C C . SER A 1 83 ? 0.854 1.133 -10.667 1.00 91.62 83 SER A C 1
ATOM 620 O O . SER A 1 83 ? 0.152 2.102 -10.958 1.00 91.62 83 SER A O 1
ATOM 622 N N . GLY A 1 84 ? 0.788 0.531 -9.478 1.00 94.88 84 GLY A N 1
ATOM 623 C CA . GLY A 1 84 ? -0.040 1.040 -8.393 1.00 94.88 84 GLY A CA 1
ATOM 624 C C . GLY A 1 84 ? -0.054 0.165 -7.144 1.00 94.88 84 GLY A C 1
ATOM 625 O O . GLY A 1 84 ? 0.408 -0.975 -7.147 1.00 94.88 84 GLY A O 1
ATOM 626 N N . ILE A 1 85 ? -0.640 0.708 -6.083 1.00 97.69 85 ILE A N 1
ATOM 627 C CA . ILE A 1 85 ? -0.970 0.012 -4.839 1.00 97.69 85 ILE A CA 1
ATOM 628 C C . ILE A 1 85 ? -2.482 0.091 -4.669 1.00 97.69 85 ILE A C 1
ATOM 630 O O . ILE A 1 85 ? -3.058 1.180 -4.717 1.00 97.69 85 ILE A O 1
ATOM 634 N N . SER A 1 86 ? -3.133 -1.046 -4.426 1.00 97.88 86 SER A N 1
ATOM 635 C CA . SER A 1 86 ? -4.549 -1.056 -4.048 1.00 97.88 86 SER A CA 1
ATOM 636 C C . SER A 1 8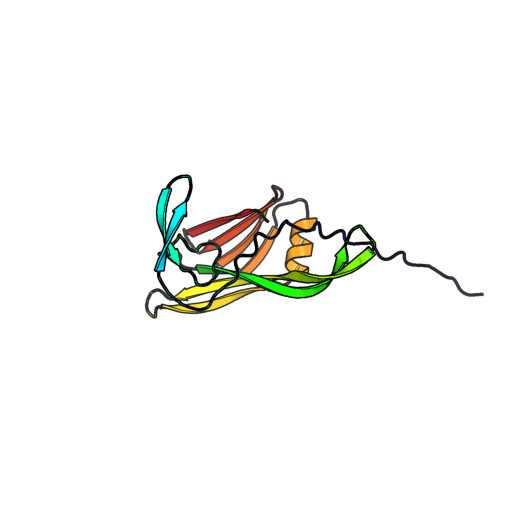6 ? -4.742 -1.532 -2.622 1.00 97.88 86 SER A C 1
ATOM 638 O O . SER A 1 86 ? -4.162 -2.547 -2.228 1.00 97.88 86 SER A O 1
ATOM 640 N N . VAL A 1 87 ? -5.635 -0.859 -1.901 1.00 98.12 87 VAL A N 1
ATOM 641 C CA . VAL A 1 87 ? -6.149 -1.316 -0.611 1.00 98.12 87 VAL A CA 1
ATOM 642 C C . VAL A 1 87 ? -7.615 -1.680 -0.786 1.00 98.12 87 VAL A C 1
ATOM 644 O O . VAL A 1 87 ? -8.426 -0.874 -1.256 1.00 98.12 87 VAL A O 1
ATOM 647 N N . TRP A 1 88 ? -7.945 -2.902 -0.394 1.00 96.88 88 TRP A N 1
ATOM 648 C CA . TRP A 1 88 ? -9.294 -3.445 -0.413 1.00 96.88 88 TRP A CA 1
ATOM 649 C C . TRP A 1 88 ? -9.798 -3.570 1.012 1.00 96.88 88 TRP A C 1
ATOM 651 O O . TRP A 1 88 ? -9.139 -4.200 1.829 1.00 96.88 88 TRP A O 1
ATOM 661 N N . TYR A 1 89 ? -10.953 -2.992 1.313 1.00 95.00 89 TYR A N 1
ATOM 662 C CA . TYR A 1 89 ? -11.658 -3.249 2.559 1.00 95.00 89 TYR A CA 1
ATOM 663 C C . TYR A 1 89 ? -12.312 -4.627 2.492 1.00 95.00 89 TYR A C 1
ATOM 665 O O . TYR A 1 89 ? -12.965 -4.951 1.501 1.00 95.00 89 TYR A O 1
ATOM 673 N N . VAL A 1 90 ? -12.143 -5.433 3.537 1.00 91.38 90 VAL A N 1
ATOM 674 C CA . VAL A 1 90 ? -12.780 -6.746 3.656 1.00 91.38 90 VAL A CA 1
ATOM 675 C C . VAL A 1 90 ? -13.958 -6.606 4.607 1.00 91.38 90 VAL A C 1
ATOM 677 O O . VAL A 1 90 ? -13.776 -6.396 5.807 1.00 91.38 90 VAL A O 1
ATOM 680 N N . ASN A 1 91 ? -15.176 -6.721 4.080 1.00 84.69 91 ASN A N 1
ATOM 681 C CA . ASN A 1 91 ? -16.371 -6.664 4.908 1.00 84.69 91 ASN A CA 1
ATOM 682 C C . ASN A 1 91 ? -16.449 -7.933 5.785 1.00 84.69 91 ASN A C 1
ATOM 684 O O . ASN A 1 91 ? -16.585 -9.032 5.241 1.00 84.69 91 ASN A O 1
ATOM 688 N N . PRO A 1 92 ? -16.402 -7.815 7.125 1.00 80.38 92 PRO A N 1
ATOM 689 C CA . PRO A 1 92 ? -16.353 -8.976 8.012 1.00 80.38 92 PRO A CA 1
ATOM 690 C C . PRO A 1 92 ? -17.675 -9.754 8.068 1.00 80.38 92 PRO A C 1
ATOM 692 O O . PRO A 1 92 ? -17.681 -10.919 8.455 1.00 80.38 92 PRO A O 1
ATOM 695 N N . GLU A 1 93 ? -18.796 -9.135 7.690 1.00 84.06 93 GLU A N 1
ATOM 696 C CA . GLU A 1 93 ? -20.114 -9.776 7.697 1.00 84.06 93 GLU A CA 1
ATOM 697 C C . GLU A 1 93 ? -20.347 -10.617 6.439 1.00 84.06 93 GLU A C 1
ATOM 699 O O . GLU A 1 93 ? -21.019 -11.647 6.493 1.00 84.06 93 GLU A O 1
ATOM 704 N N . THR A 1 94 ? -19.804 -10.181 5.300 1.00 82.94 94 THR A N 1
ATOM 705 C CA . THR A 1 94 ? -20.061 -10.804 3.989 1.00 82.94 94 THR A CA 1
ATOM 706 C C . THR A 1 94 ? -18.844 -11.501 3.388 1.00 82.94 94 THR A C 1
ATOM 708 O O . THR A 1 94 ? -18.997 -12.234 2.413 1.00 82.94 94 THR A O 1
ATOM 711 N N . ALA A 1 95 ? -17.650 -11.281 3.946 1.00 78.31 95 ALA A N 1
ATOM 712 C CA . ALA A 1 95 ? -16.359 -11.699 3.395 1.00 78.31 95 ALA A CA 1
ATOM 713 C C . ALA A 1 95 ? -16.098 -11.200 1.957 1.00 78.31 95 ALA A C 1
ATOM 715 O O . ALA A 1 95 ? -15.253 -11.746 1.247 1.00 78.31 95 ALA A O 1
ATOM 716 N N . VAL A 1 96 ? -16.809 -10.156 1.518 1.00 83.38 96 VAL A N 1
ATOM 717 C CA . VAL A 1 96 ? -16.600 -9.516 0.215 1.00 83.38 96 VAL A CA 1
ATOM 718 C C . VAL A 1 96 ? -15.557 -8.411 0.357 1.00 83.38 96 VAL A C 1
ATOM 720 O O . VAL A 1 96 ? -15.629 -7.587 1.271 1.00 83.38 96 VAL A O 1
ATOM 723 N N . GLY A 1 97 ? -14.584 -8.411 -0.554 1.00 88.38 97 GLY A N 1
ATOM 724 C CA . GLY A 1 97 ? -13.592 -7.351 -0.681 1.00 88.38 97 GLY A CA 1
ATOM 725 C C . GLY A 1 97 ? -14.072 -6.241 -1.614 1.00 88.38 97 GLY A C 1
ATOM 726 O O . GLY A 1 97 ? -14.499 -6.520 -2.734 1.00 88.38 97 GLY A O 1
ATOM 727 N N . GLU A 1 98 ? -13.936 -4.989 -1.191 1.00 92.94 98 GLU A N 1
ATOM 728 C CA . GLU A 1 98 ? -14.209 -3.802 -2.007 1.00 92.94 98 GLU A CA 1
ATOM 729 C C . GLU A 1 98 ? -12.964 -2.917 -2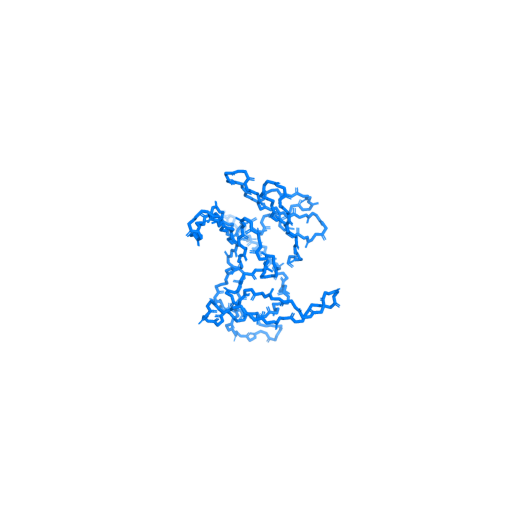.075 1.00 92.94 98 GLU A C 1
ATOM 731 O O . GLU A 1 98 ? -12.371 -2.585 -1.049 1.00 92.94 98 GLU A O 1
ATOM 736 N N . MET A 1 99 ? -12.546 -2.521 -3.279 1.00 96.19 99 MET A N 1
ATOM 737 C CA . MET A 1 99 ? -11.411 -1.612 -3.432 1.00 96.19 99 MET A CA 1
ATOM 738 C C . MET A 1 99 ? -11.800 -0.229 -2.909 1.00 96.19 99 MET A C 1
ATOM 740 O O . MET A 1 99 ? -12.749 0.382 -3.398 1.00 96.19 99 MET A O 1
ATOM 744 N N . VAL A 1 100 ? -11.045 0.274 -1.937 1.00 97.38 100 VAL A N 1
ATOM 745 C CA . VAL A 1 100 ? -11.307 1.574 -1.298 1.00 97.38 100 VAL A CA 1
ATOM 746 C C . VAL A 1 100 ? -10.242 2.610 -1.621 1.00 97.38 100 VAL A C 1
ATOM 748 O O . VAL A 1 100 ? -10.543 3.803 -1.626 1.00 97.38 100 VAL A O 1
ATOM 751 N N . ILE A 1 101 ? -9.016 2.169 -1.910 1.00 98.38 101 ILE A N 1
ATOM 752 C CA . ILE A 1 101 ? -7.903 3.018 -2.331 1.00 98.38 101 ILE A CA 1
ATOM 753 C C . ILE A 1 101 ? -7.234 2.369 -3.538 1.00 98.38 101 ILE A C 1
ATOM 755 O O . ILE A 1 101 ? -6.935 1.174 -3.521 1.00 98.38 101 ILE A O 1
ATOM 759 N N . TYR A 1 102 ? -6.946 3.191 -4.542 1.00 97.94 102 TYR A N 1
ATOM 760 C CA . TYR A 1 102 ? -5.994 2.899 -5.602 1.00 97.94 102 TYR A CA 1
ATOM 761 C C . TYR A 1 102 ? -5.054 4.097 -5.715 1.00 97.94 102 TYR A C 1
ATOM 763 O O . TYR A 1 102 ? -5.512 5.190 -6.039 1.00 97.94 102 TYR A O 1
ATOM 771 N N . ALA A 1 103 ? -3.779 3.894 -5.395 1.00 97.38 103 ALA A N 1
ATOM 772 C CA . ALA A 1 103 ? -2.719 4.867 -5.627 1.00 97.38 103 ALA A CA 1
ATOM 773 C C . ALA A 1 103 ? -1.957 4.440 -6.876 1.00 97.38 103 ALA A C 1
ATOM 775 O O . ALA A 1 103 ? -1.424 3.326 -6.920 1.00 97.38 103 ALA A O 1
ATOM 776 N N . ASP A 1 104 ? -1.938 5.291 -7.894 1.00 96.75 104 ASP A N 1
ATOM 777 C CA . ASP A 1 104 ? -1.240 4.975 -9.133 1.00 96.75 104 ASP A CA 1
ATOM 778 C C . ASP A 1 104 ? 0.272 5.244 -9.023 1.00 96.75 104 ASP A C 1
ATOM 780 O O . ASP A 1 104 ? 0.787 5.746 -8.019 1.00 96.75 104 ASP A O 1
ATOM 784 N N . SER A 1 105 ? 1.018 4.898 -10.071 1.00 92.81 105 SER A N 1
ATOM 785 C CA . SER A 1 105 ? 2.463 5.128 -10.116 1.00 92.81 105 SER A CA 1
ATOM 786 C C . SER A 1 105 ? 2.866 6.598 -9.932 1.00 92.81 105 SER A C 1
ATOM 788 O O . SER A 1 105 ? 3.980 6.860 -9.478 1.00 92.81 105 SER A O 1
ATOM 790 N N . ALA A 1 106 ? 2.009 7.559 -10.295 1.00 94.62 106 ALA A N 1
ATOM 791 C CA . ALA A 1 106 ? 2.302 8.980 -10.131 1.00 94.62 106 ALA A CA 1
ATOM 792 C C . ALA A 1 106 ? 2.149 9.402 -8.664 1.00 94.62 106 ALA A C 1
ATOM 794 O O . ALA A 1 106 ? 3.046 10.072 -8.145 1.00 94.62 106 ALA A O 1
ATOM 795 N N . ASP A 1 107 ? 1.091 8.951 -7.988 1.00 96.50 107 ASP A N 1
ATOM 796 C CA . ASP A 1 107 ? 0.895 9.168 -6.549 1.00 96.50 107 ASP A CA 1
ATOM 797 C C . ASP A 1 107 ? 2.049 8.563 -5.738 1.00 96.50 107 ASP A C 1
ATOM 799 O O . ASP A 1 107 ? 2.631 9.216 -4.866 1.00 96.50 107 ASP A O 1
ATOM 803 N N . ILE A 1 108 ? 2.436 7.329 -6.078 1.00 94.69 108 ILE A N 1
ATOM 804 C CA . ILE A 1 108 ? 3.552 6.625 -5.436 1.00 94.69 108 ILE A CA 1
ATOM 805 C C . ILE A 1 108 ? 4.862 7.377 -5.675 1.00 94.69 108 ILE A C 1
ATOM 807 O O . ILE A 1 108 ? 5.589 7.672 -4.728 1.00 94.69 108 ILE A O 1
ATOM 811 N N . SER A 1 109 ? 5.149 7.754 -6.925 1.00 94.00 109 SER A N 1
ATOM 812 C CA . SER A 1 109 ? 6.363 8.509 -7.256 1.00 94.00 109 SER A CA 1
ATOM 813 C C . SER A 1 109 ? 6.417 9.845 -6.517 1.00 94.00 109 SER A C 1
ATOM 815 O O . SER A 1 109 ? 7.485 10.244 -6.054 1.00 94.00 109 SER A O 1
ATOM 817 N N . ALA A 1 110 ? 5.292 10.549 -6.384 1.00 94.69 110 ALA A N 1
ATOM 818 C CA . ALA A 1 110 ? 5.240 11.803 -5.641 1.00 94.69 110 ALA A CA 1
ATOM 819 C C . ALA A 1 110 ? 5.584 11.597 -4.157 1.00 94.69 110 ALA A C 1
ATOM 821 O O . ALA A 1 110 ? 6.352 12.381 -3.600 1.00 94.69 110 ALA A O 1
ATOM 822 N N . ALA A 1 111 ? 5.078 10.526 -3.541 1.00 95.62 111 ALA A N 1
ATOM 823 C CA . ALA A 1 111 ? 5.361 10.195 -2.149 1.00 95.62 111 ALA A CA 1
ATOM 824 C C . ALA A 1 111 ? 6.833 9.817 -1.920 1.00 95.62 111 ALA A C 1
ATOM 826 O O . ALA A 1 111 ? 7.471 10.384 -1.034 1.00 95.62 111 ALA A O 1
ATOM 827 N N . LEU A 1 112 ? 7.402 8.957 -2.773 1.00 93.56 112 LEU A N 1
ATOM 828 C CA . LEU A 1 112 ? 8.817 8.558 -2.706 1.00 93.56 112 LEU A CA 1
ATOM 829 C C . LEU A 1 112 ? 9.771 9.762 -2.775 1.00 93.56 112 LEU A C 1
ATOM 831 O O . LEU A 1 112 ? 10.815 9.782 -2.126 1.00 93.56 112 LEU A O 1
ATOM 835 N N . ASN A 1 113 ? 9.401 10.789 -3.544 1.00 95.00 113 ASN A N 1
ATOM 836 C CA . ASN A 1 113 ? 10.206 11.997 -3.735 1.00 95.00 113 ASN A CA 1
ATOM 837 C C . ASN A 1 113 ? 9.923 13.109 -2.710 1.00 95.00 113 ASN A C 1
ATOM 839 O O . ASN A 1 113 ? 10.556 14.165 -2.776 1.00 95.00 113 ASN A O 1
ATOM 843 N N . ALA A 1 114 ? 8.985 12.919 -1.778 1.00 93.75 114 ALA A N 1
ATOM 844 C CA . ALA A 1 114 ? 8.578 13.977 -0.856 1.00 93.75 114 ALA A CA 1
ATOM 845 C C . ALA A 1 114 ? 9.647 14.316 0.196 1.00 93.75 114 ALA A C 1
ATOM 847 O O . ALA A 1 114 ? 9.704 15.450 0.669 1.00 93.75 114 ALA A O 1
ATOM 848 N N . GLY A 1 115 ? 10.495 13.348 0.564 1.00 93.56 115 GLY A N 1
ATOM 849 C CA . GLY A 1 115 ? 11.524 13.515 1.600 1.00 93.56 115 GLY A CA 1
ATOM 850 C C . GLY A 1 115 ? 10.972 13.689 3.023 1.00 93.56 115 GLY A C 1
ATOM 851 O O . GLY A 1 115 ? 11.726 14.018 3.936 1.00 93.56 115 GLY A O 1
ATOM 852 N N . THR A 1 116 ? 9.667 13.491 3.211 1.00 96.69 116 THR A N 1
ATOM 853 C CA . THR A 1 116 ? 8.947 13.530 4.489 1.00 96.69 116 THR A CA 1
ATOM 854 C C . THR A 1 116 ? 7.867 12.452 4.490 1.00 96.69 116 THR A C 1
ATOM 856 O O . THR A 1 116 ? 7.529 11.924 3.433 1.00 96.69 116 THR A O 1
ATOM 859 N N . ASP A 1 117 ? 7.265 12.183 5.648 1.00 97.50 117 ASP A N 1
ATOM 860 C CA . ASP A 1 117 ? 6.072 11.338 5.721 1.00 97.50 117 ASP A CA 1
ATOM 861 C C . ASP A 1 117 ? 4.920 11.943 4.901 1.00 97.50 117 ASP A C 1
ATOM 863 O O . ASP A 1 117 ? 4.645 13.148 4.973 1.00 97.50 117 ASP A O 1
ATOM 867 N N . VAL A 1 118 ? 4.239 11.102 4.123 1.00 97.88 118 VAL A N 1
ATOM 868 C CA . VAL A 1 118 ? 3.147 11.483 3.223 1.00 97.88 118 VAL A CA 1
ATOM 869 C C . VAL A 1 118 ? 1.988 10.509 3.359 1.00 97.88 118 VAL A C 1
ATOM 871 O O . VAL A 1 118 ? 2.152 9.301 3.223 1.00 97.88 118 VAL A O 1
ATOM 874 N N . GLN A 1 119 ? 0.781 11.045 3.531 1.00 98.31 119 GLN A N 1
ATOM 875 C CA . GLN A 1 119 ? -0.441 10.296 3.257 1.00 98.31 119 GLN A CA 1
ATOM 876 C C . GLN A 1 119 ? -0.692 10.315 1.747 1.00 98.31 119 GLN A C 1
ATOM 878 O O . GLN A 1 119 ? -0.992 11.367 1.184 1.00 98.31 119 GLN A O 1
ATOM 883 N N . ILE A 1 120 ? -0.580 9.153 1.107 1.00 98.19 120 ILE A N 1
ATOM 884 C CA . ILE A 1 120 ? -0.778 8.980 -0.337 1.00 98.19 120 ILE A CA 1
ATOM 885 C C . ILE A 1 120 ? -2.267 9.092 -0.665 1.00 98.19 120 ILE A C 1
ATOM 887 O O . ILE A 1 120 ? -2.666 9.839 -1.552 1.00 98.19 120 ILE A O 1
ATOM 891 N N . ALA A 1 121 ? -3.101 8.368 0.081 1.00 98.19 121 ALA A N 1
ATOM 892 C CA . ALA A 1 121 ? -4.539 8.335 -0.138 1.00 98.19 121 ALA A CA 1
ATOM 893 C C . ALA A 1 121 ? -5.291 8.000 1.153 1.00 98.19 121 ALA A C 1
ATOM 895 O O . ALA A 1 121 ? -4.758 7.356 2.058 1.00 98.19 121 ALA A O 1
ATOM 896 N N . ALA A 1 122 ? -6.552 8.422 1.230 1.00 97.88 122 ALA A N 1
ATOM 897 C CA . ALA A 1 122 ? -7.437 8.090 2.336 1.00 97.88 122 ALA A CA 1
ATOM 898 C C . ALA A 1 122 ? -8.884 7.953 1.864 1.00 97.88 122 ALA A C 1
ATOM 900 O O . ALA A 1 122 ? -9.371 8.779 1.090 1.00 97.88 122 ALA A O 1
ATOM 901 N N . ASN A 1 123 ? -9.582 6.937 2.363 1.00 97.69 123 ASN A N 1
ATOM 902 C CA . ASN A 1 123 ? -11.004 6.736 2.114 1.00 97.69 123 ASN A CA 1
ATOM 903 C C . ASN A 1 123 ? -11.644 5.951 3.265 1.00 97.69 123 ASN A C 1
ATOM 905 O O . ASN A 1 123 ? -11.080 4.968 3.731 1.00 97.69 123 ASN A O 1
ATOM 909 N N . GLY A 1 124 ? -12.815 6.378 3.743 1.00 92.75 124 GLY A N 1
ATOM 910 C CA . GLY A 1 124 ? -13.582 5.623 4.744 1.00 92.75 124 GLY A CA 1
ATOM 911 C C . GLY A 1 124 ? -12.848 5.338 6.065 1.00 92.75 124 GLY A C 1
ATOM 912 O O . GLY A 1 124 ? -13.120 4.326 6.699 1.00 92.75 124 GLY A O 1
ATOM 913 N N . GLY A 1 125 ? -11.902 6.192 6.477 1.00 94.50 125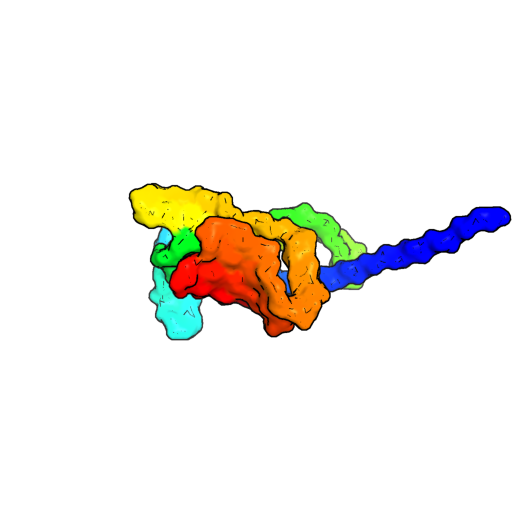 GLY A N 1
ATOM 914 C CA . GLY A 1 125 ? -11.072 5.960 7.670 1.00 94.50 125 GLY A CA 1
ATOM 915 C C . GLY A 1 125 ? -9.917 4.971 7.461 1.00 94.50 125 GLY A C 1
ATOM 916 O O . GLY A 1 125 ? -9.238 4.621 8.425 1.00 94.50 125 GLY A O 1
ATOM 917 N N . ILE A 1 126 ? -9.690 4.546 6.217 1.00 98.06 126 ILE A N 1
ATOM 918 C CA . ILE A 1 126 ? -8.530 3.772 5.780 1.00 98.06 126 ILE A CA 1
ATOM 919 C C . ILE A 1 126 ? -7.541 4.737 5.130 1.00 98.06 126 ILE A C 1
ATOM 921 O O . ILE A 1 126 ? -7.950 5.589 4.337 1.00 98.06 126 ILE A O 1
ATOM 925 N N . THR A 1 127 ? -6.256 4.624 5.455 1.00 98.50 127 THR A N 1
ATOM 926 C CA . THR A 1 127 ? -5.193 5.453 4.867 1.00 98.50 127 THR A CA 1
ATOM 927 C C . THR A 1 127 ? -4.085 4.588 4.292 1.00 98.50 127 THR A C 1
ATOM 929 O O . THR A 1 127 ? -3.756 3.554 4.865 1.00 98.50 127 THR A O 1
ATOM 932 N N . LEU A 1 128 ? -3.517 5.019 3.167 1.00 98.69 128 LEU A N 1
ATOM 933 C CA . LEU A 1 128 ? -2.262 4.526 2.606 1.00 98.69 128 LEU A CA 1
ATOM 934 C C . LEU A 1 128 ? -1.244 5.660 2.687 1.00 98.69 128 LEU A C 1
ATOM 936 O O . LEU A 1 128 ? -1.539 6.790 2.292 1.00 98.69 128 LEU A O 1
ATOM 940 N N . ASN A 1 129 ? -0.054 5.359 3.183 1.00 98.44 129 ASN A N 1
ATOM 941 C CA . ASN A 1 129 ? 0.955 6.357 3.491 1.00 98.44 129 ASN A CA 1
ATOM 942 C C . ASN A 1 129 ? 2.354 5.833 3.154 1.00 98.44 129 ASN A C 1
ATOM 944 O O . ASN A 1 129 ? 2.545 4.630 2.975 1.00 98.44 129 ASN A O 1
ATOM 948 N N . TYR A 1 130 ? 3.318 6.744 3.109 1.00 98.12 130 TYR A N 1
ATOM 949 C CA . TYR A 1 130 ? 4.735 6.479 2.908 1.00 98.12 130 TYR A CA 1
ATOM 950 C C . TYR A 1 130 ? 5.564 7.305 3.887 1.00 98.12 130 TYR A C 1
ATOM 952 O O . TYR A 1 130 ? 5.255 8.474 4.126 1.00 98.12 130 TYR A O 1
ATOM 960 N N . SER A 1 131 ? 6.584 6.692 4.481 1.00 97.12 131 SER A N 1
ATOM 961 C CA . SER A 1 131 ? 7.444 7.327 5.475 1.00 97.12 131 SER A CA 1
ATOM 962 C C . SER A 1 131 ? 8.714 7.845 4.825 1.00 97.12 131 SER A C 1
ATOM 964 O O . SER A 1 131 ? 9.250 7.222 3.909 1.00 97.12 131 SER A O 1
ATOM 966 N N . ALA A 1 132 ? 9.247 8.942 5.361 1.00 93.94 132 ALA A N 1
ATOM 967 C CA . ALA A 1 132 ? 10.576 9.434 5.011 1.00 93.94 132 ALA A CA 1
ATOM 968 C C . ALA A 1 132 ? 11.672 8.364 5.180 1.00 93.94 132 ALA A C 1
ATOM 970 O O . ALA A 1 132 ? 12.686 8.421 4.486 1.00 93.94 132 ALA A O 1
ATOM 971 N N . ASP A 1 133 ? 11.446 7.388 6.064 1.00 92.56 133 ASP A N 1
ATOM 972 C CA . ASP A 1 133 ? 12.373 6.293 6.351 1.00 92.56 133 ASP A CA 1
ATOM 973 C C . ASP A 1 133 ? 12.275 5.123 5.349 1.00 92.56 133 ASP A C 1
ATOM 975 O O . ASP A 1 133 ? 13.016 4.150 5.474 1.00 92.56 133 ASP A O 1
ATOM 979 N N . GLY A 1 134 ? 11.406 5.214 4.331 1.00 93.88 134 GLY A N 1
ATOM 980 C CA . GLY A 1 134 ? 11.361 4.253 3.221 1.00 93.88 134 GLY A CA 1
ATOM 981 C C . GLY A 1 134 ? 10.334 3.127 3.351 1.00 93.88 134 GLY A C 1
ATOM 982 O O . GLY A 1 134 ? 10.443 2.129 2.646 1.00 93.88 134 GLY A O 1
ATOM 983 N N . ALA A 1 135 ? 9.332 3.273 4.219 1.00 95.81 135 ALA A N 1
ATOM 984 C CA . ALA A 1 135 ? 8.284 2.270 4.410 1.00 95.81 135 ALA A CA 1
ATOM 985 C C . ALA A 1 135 ? 6.909 2.789 3.977 1.00 95.81 135 ALA A C 1
ATOM 987 O O . ALA A 1 135 ? 6.520 3.910 4.317 1.00 95.81 135 ALA A O 1
ATOM 988 N N . PHE A 1 136 ? 6.135 1.953 3.291 1.00 97.62 136 PHE A N 1
ATOM 989 C CA . PHE A 1 136 ? 4.699 2.162 3.158 1.00 97.62 136 PHE A CA 1
ATOM 990 C C . PHE A 1 136 ? 3.977 1.657 4.404 1.00 97.62 136 PHE A C 1
ATOM 992 O O . PHE A 1 136 ? 4.415 0.709 5.059 1.00 97.62 136 PHE A O 1
ATOM 999 N N . TRP A 1 137 ? 2.826 2.250 4.717 1.00 97.94 137 TRP A N 1
ATOM 1000 C CA . TRP A 1 137 ? 1.912 1.647 5.679 1.00 97.94 137 TRP A CA 1
ATOM 1001 C C . TRP A 1 137 ? 0.449 1.949 5.380 1.00 97.94 137 TRP A C 1
ATOM 1003 O O . TRP A 1 137 ? 0.086 3.020 4.878 1.00 97.94 137 TRP A O 1
ATOM 1013 N N . VAL A 1 138 ? -0.400 0.992 5.742 1.00 98.31 138 VAL A N 1
ATOM 1014 C CA . VAL A 1 138 ? -1.853 1.126 5.734 1.00 98.31 138 VAL A CA 1
ATOM 1015 C C . VAL A 1 138 ? -2.368 1.206 7.167 1.00 98.31 138 VAL A C 1
ATOM 1017 O O . VAL A 1 138 ? -1.890 0.488 8.047 1.00 98.31 138 VAL A O 1
ATOM 1020 N N . SER A 1 139 ? -3.361 2.055 7.413 1.00 98.00 139 SER A N 1
ATOM 1021 C CA . SER A 1 139 ? -4.089 2.087 8.686 1.00 98.00 139 SER A CA 1
ATOM 1022 C C . SER A 1 139 ? -5.585 1.937 8.446 1.00 98.00 139 SER A C 1
ATOM 1024 O O . SER A 1 139 ? -6.121 2.546 7.525 1.00 98.00 139 SER A O 1
ATOM 1026 N N . ALA A 1 140 ? -6.255 1.128 9.268 1.00 96.56 140 ALA A N 1
ATOM 1027 C CA . ALA A 1 140 ? -7.694 0.873 9.203 1.00 96.56 140 ALA A CA 1
ATOM 1028 C C . ALA A 1 140 ? -8.253 0.666 10.622 1.00 96.56 140 ALA A C 1
ATOM 1030 O O . ALA A 1 140 ? -8.217 -0.432 11.182 1.00 96.56 140 ALA A O 1
ATOM 1031 N N . GLY A 1 141 ? -8.747 1.740 11.244 1.00 93.38 141 GLY A N 1
ATOM 1032 C CA . GLY A 1 141 ? -9.130 1.710 12.658 1.00 93.38 141 GLY A CA 1
ATOM 1033 C C . GLY A 1 141 ? -7.922 1.426 13.561 1.00 93.38 141 GLY A C 1
ATOM 1034 O O . GLY A 1 141 ? -6.950 2.172 13.536 1.00 93.38 141 GLY A O 1
ATOM 1035 N N . ALA A 1 142 ? -7.983 0.359 14.363 1.00 93.81 142 ALA A N 1
ATOM 1036 C CA . ALA A 1 142 ? -6.868 -0.071 15.217 1.00 93.81 142 ALA A CA 1
ATOM 1037 C C . ALA A 1 142 ? -5.815 -0.919 14.476 1.00 93.81 142 ALA A C 1
ATOM 1039 O O . ALA A 1 142 ? -4.753 -1.193 15.030 1.00 93.81 142 ALA A O 1
ATOM 1040 N N . TYR A 1 143 ? -6.108 -1.353 13.247 1.00 95.88 143 TYR A N 1
ATOM 1041 C CA . TYR A 1 143 ? -5.183 -2.136 12.438 1.00 95.88 143 TYR A CA 1
ATOM 1042 C C . TYR A 1 143 ? -4.151 -1.231 11.761 1.00 95.88 143 TYR A C 1
ATOM 1044 O O . TYR A 1 143 ? -4.50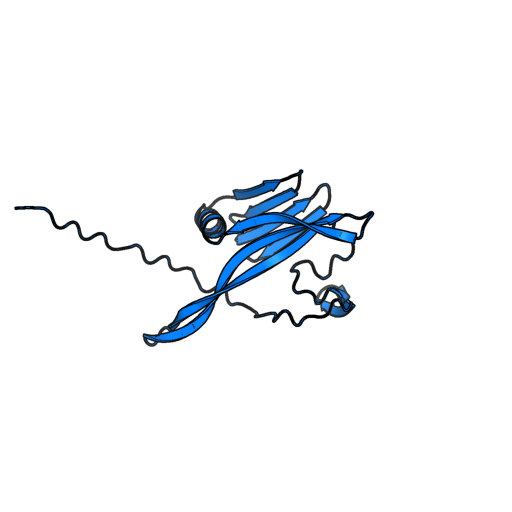8 -0.204 11.177 1.00 95.88 143 TYR A O 1
ATOM 1052 N N . SER A 1 144 ? -2.888 -1.654 11.793 1.00 96.62 144 SER A N 1
ATOM 1053 C CA . SER A 1 144 ? -1.797 -1.057 11.028 1.00 96.62 144 SER A CA 1
ATOM 1054 C C . SER A 1 144 ? -0.918 -2.157 10.445 1.00 96.62 144 SER A C 1
ATOM 1056 O O . SER A 1 144 ? -0.651 -3.158 11.113 1.00 96.62 144 SER A O 1
ATOM 1058 N N . PHE A 1 145 ? -0.471 -1.968 9.209 1.00 96.50 145 PHE A N 1
ATOM 1059 C CA . PHE A 1 145 ? 0.477 -2.855 8.542 1.00 96.50 145 PHE A CA 1
ATOM 1060 C C . PHE A 1 145 ? 1.448 -2.020 7.716 1.00 96.50 145 PHE A C 1
ATOM 1062 O O . PHE A 1 145 ? 1.015 -1.187 6.920 1.00 96.50 145 PHE A O 1
ATOM 1069 N N . SER A 1 146 ? 2.744 -2.241 7.921 1.00 96.44 146 SER A N 1
ATOM 1070 C CA . SER A 1 146 ? 3.832 -1.547 7.237 1.00 96.44 146 SER A CA 1
ATOM 1071 C C . SER A 1 146 ? 4.716 -2.533 6.490 1.00 96.44 146 SER A C 1
ATOM 1073 O O . SER A 1 146 ? 4.918 -3.654 6.959 1.00 96.44 146 SER A O 1
ATOM 1075 N N . TRP A 1 147 ? 5.258 -2.101 5.359 1.00 94.25 147 TRP A N 1
ATOM 1076 C CA . TRP A 1 147 ? 6.183 -2.878 4.544 1.00 94.25 147 TRP A CA 1
ATOM 1077 C C . TRP A 1 147 ? 7.186 -1.949 3.859 1.00 94.25 147 TRP A C 1
ATOM 1079 O O . TRP A 1 147 ? 6.910 -0.763 3.663 1.00 94.25 147 TRP A O 1
ATOM 1089 N N . ASP A 1 148 ? 8.350 -2.489 3.515 1.00 91.88 148 ASP A N 1
ATOM 1090 C CA . ASP A 1 148 ? 9.393 -1.736 2.820 1.00 91.88 148 ASP A CA 1
ATOM 1091 C C . ASP A 1 148 ? 8.937 -1.363 1.404 1.00 91.88 148 ASP A C 1
ATOM 1093 O O . ASP A 1 148 ? 8.240 -2.142 0.741 1.00 91.88 148 ASP A O 1
ATOM 1097 N N . ALA A 1 149 ? 9.299 -0.153 0.969 1.00 85.38 149 ALA A N 1
ATOM 1098 C CA . ALA A 1 149 ? 8.913 0.368 -0.336 1.00 85.38 149 ALA A CA 1
ATOM 1099 C C . ALA A 1 149 ? 9.577 -0.357 -1.505 1.00 85.38 149 ALA A C 1
ATOM 1101 O O . ALA A 1 149 ? 10.803 -0.605 -1.453 1.00 85.38 149 ALA A O 1
#

Sequence (149 aa):
MVKKVSLVVLVVVLGALGVASVSADGGGQTELIYVEDYGWVPAFTDGRLNSTHMDAPVAVYYHYTAQQLVNDDGEAYIGDVLSGISVWYVNPETAVGEMVIYADSADISAALNAGTDVQIAANGGITLNYSADGAFWVSAGAYSFSWDA